Protein AF-A0A162S3U9-F1 (afdb_monomer_lite)

Radius of gyration: 38.19 Å; chains: 1; bounding box: 91×32×125 Å

Secondary structure (DSSP, 8-state):
-PPP----TTTHHHHHHHHHHHHHHHHHHHHHHHHHHHHH-TTS-SSTTEEEEETTSEEETTEEEEEE-TTS-EEEE-SS-EEEPPTT--EEEETTEEEEEEEE-SSEEEEEEHHHHHHHHHHHHHHHHHHHHHHHHHHHHHHHHHHHHHTTSS---------------------

Foldseek 3Di:
DDDDDPPDDPVVVVVVVVVVVVVVVVVVVVVVVVLVVLVPDPVRPSPVQKDKDWAPDDDDDQKGWHFADPVRWTWIDRPPDIDTDDPPDQKDDDPNFIWGWDDDDRTMTIIGGPVVVVVVVVVVVVVVVVVVVCVVVVVVVVVVVVVVVPVVPVPDDDDDDPDDDDDDDDDDDDD

Sequence (175 aa):
MKRANQFGNKREHRLAFSMISLFAVIALVIFLIANTIFALNPFQTGNPLNSEVTVGERVIGDWQYNGENQQGQLVFYNGYQTVTMPGNSKTFAADGEYVNIVSHTHDTLTYETALNSELISFKSIAAIIILLALLITLPFMINRFNNRSGQRQGGIKRKKSSTSHFHAVRHKRSR

Organism: NCBI:txid1765683

Structure (mmCIF, N/CA/C/O backbone):
data_AF-A0A162S3U9-F1
#
_entry.id   AF-A0A162S3U9-F1
#
loop_
_atom_site.group_PDB
_atom_site.id
_atom_site.type_symbol
_atom_site.label_atom_id
_atom_site.label_alt_id
_atom_site.label_comp_id
_atom_site.label_asym_id
_atom_site.label_entity_id
_atom_site.label_seq_id
_atom_site.pdbx_PDB_ins_code
_atom_site.Cartn_x
_atom_site.Cartn_y
_atom_site.Cartn_z
_atom_site.occupancy
_atom_site.B_iso_or_equiv
_atom_site.auth_seq_id
_atom_site.auth_comp_id
_atom_site.auth_asym_id
_atom_site.auth_atom_id
_atom_site.pdbx_PDB_model_num
ATOM 1 N N . MET A 1 1 ? 18.624 -0.210 -74.466 1.00 42.78 1 MET A N 1
ATOM 2 C CA . MET A 1 1 ? 19.680 -0.381 -73.440 1.00 42.78 1 MET A CA 1
ATOM 3 C C . MET A 1 1 ? 19.469 0.688 -72.358 1.00 42.78 1 MET A C 1
ATOM 5 O O . MET A 1 1 ? 19.794 1.841 -72.595 1.00 42.78 1 MET A O 1
ATOM 9 N N . LYS A 1 2 ? 18.805 0.367 -71.234 1.00 45.47 2 LYS A N 1
ATOM 10 C CA . LYS A 1 2 ? 18.473 1.328 -70.156 1.00 45.47 2 LYS A CA 1
ATOM 11 C C . LYS A 1 2 ? 19.424 1.113 -68.971 1.00 45.47 2 LYS A C 1
ATOM 13 O O . LYS A 1 2 ? 19.435 0.027 -68.401 1.00 45.47 2 LYS A O 1
ATOM 18 N N . ARG A 1 3 ? 20.226 2.123 -68.615 1.00 50.31 3 ARG A N 1
ATOM 19 C CA . ARG A 1 3 ? 21.034 2.139 -67.381 1.00 50.31 3 ARG A CA 1
ATOM 20 C C . ARG A 1 3 ? 20.156 2.665 -66.245 1.00 50.31 3 ARG A C 1
ATOM 22 O O . ARG A 1 3 ? 19.695 3.799 -66.311 1.00 50.31 3 ARG A O 1
ATOM 29 N N . ALA A 1 4 ? 19.895 1.830 -65.244 1.00 49.22 4 ALA A N 1
ATOM 30 C CA . ALA A 1 4 ? 19.163 2.222 -64.045 1.00 49.22 4 ALA A CA 1
ATOM 31 C C . ALA A 1 4 ? 20.103 2.965 -63.080 1.00 49.22 4 ALA A C 1
ATOM 33 O O . ALA A 1 4 ? 21.157 2.450 -62.707 1.00 49.22 4 ALA A O 1
ATOM 34 N N . ASN A 1 5 ? 19.720 4.183 -62.696 1.00 50.28 5 ASN A N 1
ATOM 35 C CA . ASN A 1 5 ? 20.444 5.024 -61.747 1.00 50.28 5 ASN A CA 1
ATOM 36 C C . ASN A 1 5 ? 20.333 4.448 -60.324 1.00 50.28 5 ASN A C 1
ATOM 38 O O . ASN A 1 5 ? 19.285 4.543 -59.695 1.00 50.28 5 ASN A O 1
ATOM 42 N N . GLN A 1 6 ? 21.425 3.888 -59.793 1.00 56.69 6 GLN A N 1
ATOM 43 C CA . GLN A 1 6 ? 21.547 3.455 -58.391 1.00 56.69 6 GLN A CA 1
ATOM 44 C C . GLN A 1 6 ? 22.048 4.592 -57.479 1.00 56.69 6 GLN A C 1
ATOM 46 O O . GLN A 1 6 ? 23.065 4.471 -56.799 1.00 56.69 6 GLN A O 1
ATOM 51 N N . PHE A 1 7 ? 21.333 5.714 -57.445 1.00 53.09 7 PHE A N 1
ATOM 52 C CA . PHE A 1 7 ? 21.594 6.807 -56.501 1.00 53.09 7 PHE A CA 1
ATOM 53 C C . PHE A 1 7 ? 20.375 6.988 -55.590 1.00 53.09 7 PHE A C 1
ATOM 55 O O . PHE A 1 7 ? 19.575 7.886 -55.811 1.00 53.09 7 PHE A O 1
ATOM 62 N N . GLY A 1 8 ? 20.203 6.110 -54.592 1.00 52.44 8 GLY A N 1
ATOM 63 C CA . GLY A 1 8 ? 19.014 6.146 -53.721 1.00 52.44 8 GLY A CA 1
ATOM 64 C C . GLY A 1 8 ? 19.243 5.907 -52.226 1.00 52.44 8 GLY A C 1
ATOM 65 O O . GLY A 1 8 ? 18.737 6.668 -51.417 1.00 52.44 8 GLY A O 1
ATOM 66 N N . ASN A 1 9 ? 20.047 4.922 -51.811 1.00 57.50 9 ASN A N 1
ATOM 67 C CA . ASN A 1 9 ? 19.891 4.386 -50.440 1.00 57.50 9 ASN A CA 1
ATOM 68 C C . ASN A 1 9 ? 20.760 4.992 -49.325 1.00 57.50 9 ASN A C 1
ATOM 70 O O . ASN A 1 9 ? 20.596 4.633 -48.163 1.00 57.50 9 ASN A O 1
ATOM 74 N N . LYS A 1 10 ? 21.696 5.909 -49.602 1.00 55.19 10 LYS A N 1
ATOM 75 C CA . LYS A 1 10 ? 22.601 6.407 -48.538 1.00 55.19 10 LYS A CA 1
ATOM 76 C C . LYS A 1 10 ? 21.961 7.427 -47.583 1.00 55.19 10 LYS A C 1
ATOM 78 O O . LYS A 1 10 ? 22.518 7.667 -46.514 1.00 55.19 10 LYS A O 1
ATOM 83 N N . ARG A 1 11 ? 20.830 8.043 -47.947 1.00 54.62 11 ARG A N 1
ATOM 84 C CA . ARG A 1 11 ? 20.182 9.083 -47.122 1.00 54.62 11 ARG A CA 1
ATOM 85 C C . ARG A 1 11 ? 19.206 8.518 -46.088 1.00 54.62 11 ARG A C 1
ATOM 87 O O . ARG A 1 11 ? 19.058 9.119 -45.030 1.00 54.62 11 ARG A O 1
ATOM 94 N N . GLU A 1 12 ? 18.622 7.351 -46.338 1.00 55.16 12 GLU A N 1
ATOM 95 C CA . GLU A 1 12 ? 17.598 6.771 -45.457 1.00 55.16 12 GLU A CA 1
ATOM 96 C C . GLU A 1 12 ? 18.160 6.336 -44.102 1.00 55.16 12 GLU A C 1
ATOM 98 O O . GLU A 1 12 ? 17.541 6.564 -43.066 1.00 55.16 12 GLU A O 1
ATOM 103 N N . HIS A 1 13 ? 19.391 5.818 -44.076 1.00 57.75 13 HIS A N 1
ATOM 104 C CA . HIS A 1 13 ? 20.026 5.419 -42.820 1.00 57.75 13 HIS A CA 1
ATOM 105 C C . HIS A 1 13 ? 20.230 6.600 -41.864 1.00 57.75 13 HIS A C 1
ATOM 107 O O . HIS A 1 13 ? 20.066 6.442 -40.659 1.00 57.75 13 HIS A O 1
ATOM 113 N N . ARG A 1 14 ? 20.527 7.801 -42.380 1.00 59.59 14 ARG A N 1
ATOM 114 C CA . ARG A 1 14 ? 20.680 9.000 -41.539 1.00 59.59 14 ARG A CA 1
ATOM 115 C C . ARG A 1 14 ? 19.357 9.428 -40.906 1.00 59.59 14 ARG A C 1
ATOM 117 O O . ARG A 1 14 ? 19.348 9.829 -39.747 1.00 59.59 14 ARG A O 1
ATOM 124 N N . LEU A 1 15 ? 18.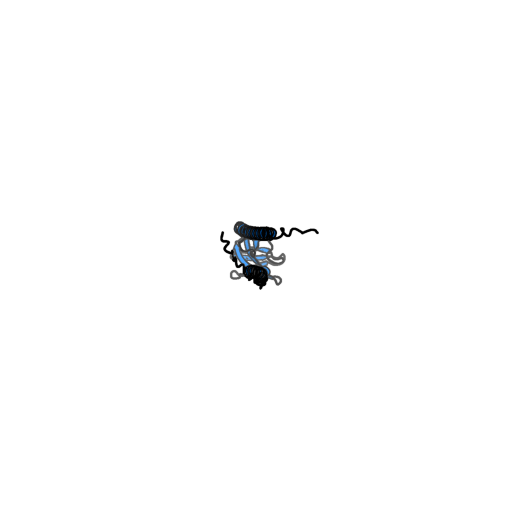256 9.297 -41.644 1.00 62.84 15 LEU A N 1
ATOM 125 C CA . LEU A 1 15 ? 16.919 9.600 -41.135 1.00 62.84 15 LEU A CA 1
ATOM 126 C C . LEU A 1 15 ? 16.495 8.583 -40.070 1.00 62.84 15 LEU A C 1
ATOM 128 O O . LEU A 1 15 ? 16.029 8.983 -39.008 1.00 62.84 15 LEU A O 1
ATOM 132 N N . ALA A 1 16 ? 16.762 7.292 -40.286 1.00 67.19 16 ALA A N 1
ATOM 133 C CA . ALA A 1 16 ? 16.463 6.249 -39.305 1.00 67.19 16 ALA A CA 1
ATOM 134 C C . ALA A 1 16 ? 17.216 6.451 -37.974 1.00 67.19 16 ALA A C 1
ATOM 136 O O . ALA A 1 16 ? 16.609 6.366 -36.908 1.00 67.19 16 ALA A O 1
ATOM 137 N N . PHE A 1 17 ? 18.511 6.796 -38.017 1.00 66.19 17 PHE A N 1
ATOM 138 C CA . PHE A 1 17 ? 19.283 7.124 -36.809 1.00 66.19 17 PHE A CA 1
ATOM 139 C C . PHE A 1 17 ? 18.727 8.350 -36.073 1.00 66.19 17 PHE A C 1
ATOM 141 O O . PHE A 1 17 ? 18.636 8.340 -34.845 1.00 66.19 17 PHE A O 1
ATOM 148 N N . SER A 1 18 ? 18.315 9.380 -36.817 1.00 72.25 18 SER A N 1
ATOM 149 C CA . SER A 1 18 ? 17.701 10.578 -36.238 1.00 72.25 18 SER A CA 1
ATOM 150 C C . SER A 1 18 ? 16.379 10.263 -35.536 1.00 72.25 18 SER A C 1
ATOM 152 O O . SER A 1 18 ? 16.119 10.807 -34.466 1.00 72.25 18 SER A O 1
ATOM 154 N N . MET A 1 19 ? 15.549 9.381 -36.102 1.00 75.06 19 MET A N 1
ATOM 155 C CA . MET A 1 19 ? 14.266 9.026 -35.490 1.00 75.06 19 MET A CA 1
ATOM 156 C C . MET A 1 19 ? 14.447 8.189 -34.221 1.00 75.06 19 MET A C 1
ATOM 158 O O . MET A 1 19 ? 13.785 8.453 -33.224 1.00 75.06 19 MET A O 1
ATOM 162 N N . ILE A 1 20 ? 15.379 7.231 -34.213 1.00 78.94 20 ILE A N 1
ATOM 163 C CA . ILE A 1 20 ? 15.657 6.406 -33.023 1.00 78.94 20 ILE A CA 1
ATOM 164 C C . ILE A 1 20 ? 16.176 7.270 -31.864 1.00 78.94 20 ILE A C 1
ATOM 166 O O . ILE A 1 20 ? 15.731 7.113 -30.729 1.00 78.94 20 ILE A O 1
ATOM 170 N N . SER A 1 21 ? 17.076 8.215 -32.152 1.00 77.25 21 SER A N 1
ATOM 171 C CA . SER A 1 21 ? 17.561 9.187 -31.165 1.00 77.25 21 SER A CA 1
ATOM 172 C C . SER A 1 21 ? 16.423 10.029 -30.585 1.00 77.25 21 SER A C 1
ATOM 174 O O . SER A 1 21 ? 16.367 10.211 -29.370 1.00 77.25 21 SER A O 1
ATOM 176 N N . LEU A 1 22 ? 15.499 10.497 -31.429 1.00 80.38 22 LEU A N 1
ATOM 177 C CA . LEU A 1 22 ? 14.339 11.269 -30.992 1.00 80.38 22 LEU A CA 1
ATOM 178 C C . LEU A 1 22 ? 13.447 10.453 -30.044 1.00 80.38 22 LEU A C 1
ATOM 180 O O . LEU A 1 22 ? 13.088 10.943 -28.976 1.00 80.38 22 LEU A O 1
ATOM 184 N N . PHE A 1 23 ? 13.142 9.197 -30.385 1.00 80.75 23 PHE A N 1
ATOM 185 C CA . PHE A 1 23 ? 12.340 8.322 -29.523 1.00 80.75 23 PHE A CA 1
ATOM 186 C C . PHE A 1 23 ? 13.016 8.036 -28.180 1.00 80.75 23 PHE A C 1
ATOM 188 O O . PHE A 1 23 ? 12.340 8.036 -27.154 1.00 80.75 23 PHE A O 1
ATOM 195 N N . ALA A 1 24 ? 14.338 7.846 -28.162 1.00 82.31 24 ALA A N 1
ATOM 196 C CA . ALA A 1 24 ? 15.083 7.642 -26.922 1.00 82.31 24 ALA A CA 1
ATOM 197 C C . ALA A 1 24 ? 15.022 8.875 -26.003 1.00 82.31 24 ALA A C 1
ATOM 199 O O . ALA A 1 24 ? 14.807 8.736 -24.800 1.00 82.31 24 ALA A O 1
ATOM 200 N N . VAL A 1 25 ? 15.149 10.080 -26.569 1.00 82.50 25 VAL A N 1
ATOM 201 C CA . VAL A 1 25 ? 15.019 11.335 -25.811 1.00 82.50 25 VAL A CA 1
ATOM 202 C C . VAL A 1 25 ? 13.595 11.507 -25.284 1.00 82.50 25 VAL A C 1
ATOM 204 O O . VAL A 1 25 ? 13.422 11.832 -24.114 1.00 82.50 25 VAL A O 1
ATOM 207 N N . ILE A 1 26 ? 12.574 11.233 -26.101 1.00 86.31 26 ILE A N 1
ATOM 208 C CA . ILE A 1 26 ? 11.168 11.307 -25.673 1.00 86.31 26 ILE A CA 1
ATOM 209 C C . ILE A 1 26 ? 10.896 10.326 -24.525 1.00 86.31 26 ILE A C 1
ATOM 211 O O . ILE A 1 26 ? 10.301 10.715 -23.525 1.00 86.31 26 ILE A O 1
ATOM 215 N N . ALA A 1 27 ? 11.368 9.081 -24.626 1.00 80.75 27 ALA A N 1
ATOM 216 C CA . ALA A 1 27 ? 11.207 8.087 -23.567 1.00 80.75 27 ALA A CA 1
ATOM 217 C C . ALA A 1 27 ? 11.896 8.515 -22.259 1.00 80.75 27 ALA A C 1
ATOM 219 O O . ALA A 1 27 ? 11.316 8.366 -21.185 1.00 80.75 27 ALA A O 1
ATOM 220 N N . LEU A 1 28 ? 13.096 9.101 -22.346 1.00 83.75 28 LEU A N 1
ATOM 221 C CA . LEU A 1 28 ? 13.813 9.641 -21.189 1.00 83.75 28 LEU A CA 1
ATOM 222 C C . LEU A 1 28 ? 13.046 10.800 -20.535 1.00 83.75 28 LEU A C 1
ATOM 224 O O . LEU A 1 28 ? 12.941 10.860 -19.314 1.00 83.75 28 LEU A O 1
ATOM 228 N N . VAL A 1 29 ? 12.484 11.705 -21.338 1.00 82.94 29 VAL A N 1
ATOM 229 C CA . VAL A 1 29 ? 11.680 12.829 -20.839 1.00 82.94 29 VAL A CA 1
ATOM 230 C C . VAL A 1 29 ? 10.400 12.330 -20.171 1.00 82.94 29 VAL A C 1
ATOM 232 O O . VAL A 1 29 ? 10.087 12.782 -19.075 1.00 82.94 29 VAL A O 1
ATOM 235 N N . ILE A 1 30 ? 9.693 11.365 -20.767 1.00 80.69 30 ILE A N 1
ATOM 236 C CA . ILE A 1 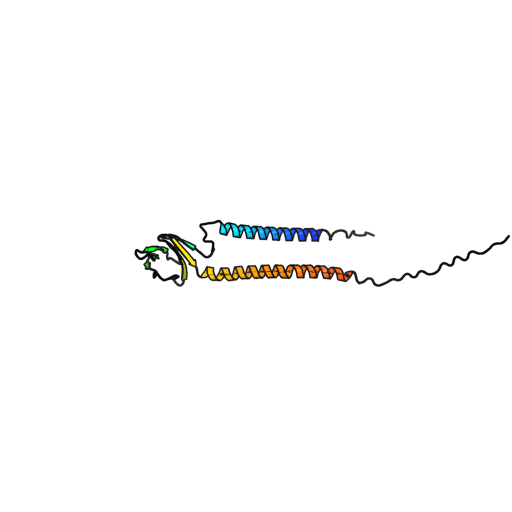30 ? 8.506 10.747 -20.152 1.00 80.69 30 ILE A CA 1
ATOM 237 C C . ILE A 1 30 ? 8.876 10.079 -18.823 1.00 80.69 30 ILE A C 1
ATOM 239 O O . ILE A 1 30 ? 8.165 10.259 -17.839 1.00 80.69 30 ILE A O 1
ATOM 243 N N . PHE A 1 31 ? 9.999 9.358 -18.769 1.00 81.50 31 PHE A N 1
ATOM 244 C CA . PHE A 1 31 ? 10.496 8.742 -17.539 1.00 81.50 31 PHE A CA 1
ATOM 245 C C . PHE A 1 31 ? 10.801 9.784 -16.453 1.00 81.50 31 PHE A C 1
ATOM 247 O O . PHE A 1 31 ? 10.383 9.618 -15.309 1.00 81.50 31 PHE A O 1
ATOM 254 N N . LEU A 1 32 ? 11.473 10.883 -16.812 1.00 76.31 32 LEU A N 1
ATOM 255 C CA . LEU A 1 32 ? 11.766 11.981 -15.890 1.00 76.31 32 LEU A CA 1
ATOM 256 C C . LEU A 1 32 ? 10.488 12.653 -15.380 1.00 76.31 32 LEU A C 1
ATOM 258 O O . LEU A 1 32 ? 10.381 12.879 -14.181 1.00 76.31 32 LEU A O 1
ATOM 262 N N . ILE A 1 33 ? 9.522 12.931 -16.262 1.00 73.31 33 ILE A N 1
ATOM 263 C CA . ILE A 1 33 ? 8.238 13.548 -15.898 1.00 73.31 33 ILE A CA 1
ATOM 264 C C . ILE A 1 33 ? 7.419 12.623 -14.996 1.00 73.31 33 ILE A C 1
ATOM 266 O O . ILE A 1 33 ? 6.880 13.074 -13.992 1.00 73.31 33 ILE A O 1
ATOM 270 N N . ALA A 1 34 ? 7.330 11.332 -15.321 1.00 68.50 34 ALA A N 1
ATOM 271 C CA . ALA A 1 34 ? 6.637 10.371 -14.470 1.00 68.50 34 ALA A CA 1
ATOM 272 C C . ALA A 1 34 ? 7.259 10.364 -13.068 1.00 68.50 34 ALA A C 1
ATOM 274 O O . ALA A 1 34 ? 6.548 10.508 -12.079 1.00 68.50 34 ALA A O 1
ATOM 275 N N . ASN A 1 35 ? 8.590 10.303 -12.989 1.00 67.56 35 ASN A N 1
ATOM 276 C CA . ASN A 1 35 ? 9.307 10.289 -11.719 1.00 67.56 35 ASN A CA 1
ATOM 277 C C . ASN A 1 35 ? 9.141 11.595 -10.916 1.00 67.56 35 ASN A C 1
ATOM 279 O O . ASN A 1 35 ? 9.029 11.555 -9.694 1.00 67.56 35 ASN A O 1
ATOM 283 N N . THR A 1 36 ? 9.090 12.760 -11.572 1.00 63.00 36 THR A N 1
ATOM 284 C CA . THR A 1 36 ? 8.884 14.043 -10.878 1.00 63.00 36 THR A CA 1
ATOM 285 C C . THR A 1 36 ? 7.437 14.270 -10.451 1.00 63.00 36 THR A C 1
ATOM 287 O O . THR A 1 36 ? 7.222 14.828 -9.379 1.00 63.00 36 THR A O 1
ATOM 290 N N . ILE A 1 37 ? 6.443 13.820 -11.223 1.00 58.28 37 ILE A N 1
ATOM 291 C CA . ILE A 1 37 ? 5.027 13.901 -10.824 1.00 58.28 37 ILE A CA 1
ATOM 292 C C . ILE A 1 37 ? 4.768 13.038 -9.581 1.00 58.28 37 ILE A C 1
ATOM 294 O O . ILE A 1 37 ? 4.080 13.496 -8.671 1.00 58.28 37 ILE A O 1
ATOM 298 N N . PHE A 1 38 ? 5.374 11.848 -9.487 1.00 53.69 38 PHE A N 1
ATOM 299 C CA . PHE A 1 38 ? 5.322 11.039 -8.261 1.00 53.69 38 PHE A CA 1
ATOM 300 C C . PHE A 1 38 ? 5.989 11.727 -7.059 1.00 53.69 38 PHE A C 1
ATOM 302 O O . PHE A 1 38 ? 5.543 11.544 -5.934 1.00 53.69 38 PHE A O 1
ATOM 309 N N . ALA A 1 39 ? 7.016 12.552 -7.276 1.00 51.69 39 ALA A N 1
ATOM 310 C CA . ALA A 1 39 ? 7.701 13.268 -6.197 1.00 51.69 39 ALA A CA 1
ATOM 311 C C . ALA A 1 39 ? 6.964 14.532 -5.706 1.00 51.69 39 ALA A C 1
ATOM 313 O O . ALA A 1 39 ? 7.234 15.003 -4.603 1.00 51.69 39 ALA A O 1
ATOM 314 N N . LEU A 1 40 ? 6.068 15.110 -6.515 1.00 47.84 40 LEU A N 1
ATOM 315 C CA . LEU A 1 40 ? 5.403 16.392 -6.232 1.00 47.84 40 LEU A CA 1
ATOM 316 C C . LEU A 1 40 ? 3.971 16.255 -5.703 1.00 47.84 40 LEU A C 1
ATOM 318 O O . LEU A 1 40 ? 3.333 17.274 -5.447 1.00 47.84 40 LEU A O 1
ATOM 322 N N . ASN A 1 41 ? 3.453 15.036 -5.547 1.00 46.44 41 ASN A N 1
ATOM 323 C CA . ASN A 1 41 ? 2.115 14.810 -5.016 1.00 46.44 41 ASN A CA 1
ATOM 324 C C . ASN A 1 41 ? 2.201 14.504 -3.508 1.00 46.44 41 ASN A C 1
ATOM 326 O O . ASN A 1 41 ? 2.498 13.371 -3.142 1.00 46.44 41 ASN A O 1
ATOM 330 N N . PRO A 1 42 ? 1.961 15.477 -2.609 1.00 46.47 42 PRO A N 1
ATOM 331 C CA . PRO A 1 42 ? 2.179 15.305 -1.169 1.00 46.47 42 PRO A CA 1
ATOM 332 C C . PRO A 1 42 ? 1.203 14.320 -0.505 1.00 46.47 42 PRO A C 1
ATOM 334 O O . PRO A 1 42 ? 1.419 13.946 0.641 1.00 46.47 42 PRO A O 1
ATOM 337 N N . PHE A 1 43 ? 0.150 13.900 -1.215 1.00 47.41 43 PHE A N 1
ATOM 338 C CA . PHE A 1 43 ? -0.832 12.904 -0.764 1.00 47.41 43 PHE A CA 1
ATOM 339 C C . PHE A 1 43 ? -0.533 11.486 -1.263 1.00 47.41 43 PHE A C 1
ATOM 341 O O . PHE A 1 43 ? -1.258 10.547 -0.952 1.00 47.41 43 PHE A O 1
ATOM 348 N N . GLN A 1 44 ? 0.519 11.321 -2.063 1.00 46.44 44 GLN A N 1
ATOM 349 C CA . GLN A 1 44 ? 1.091 10.019 -2.358 1.00 46.44 44 GLN A CA 1
ATOM 350 C C . GLN A 1 44 ? 2.413 9.978 -1.613 1.00 46.44 44 GLN A C 1
ATOM 352 O O . GLN A 1 44 ? 3.395 10.601 -2.011 1.00 46.44 44 GLN A O 1
ATOM 357 N N . THR A 1 45 ? 2.422 9.276 -0.483 1.00 49.59 45 THR A N 1
ATOM 358 C CA . THR A 1 45 ? 3.658 8.827 0.152 1.00 49.59 45 THR A CA 1
ATOM 359 C C . THR A 1 45 ? 4.597 8.344 -0.958 1.00 49.59 45 THR A C 1
ATOM 361 O O . THR A 1 45 ? 4.206 7.533 -1.791 1.00 49.59 45 THR A O 1
ATOM 364 N N . GLY A 1 46 ? 5.818 8.892 -1.034 1.00 49.03 46 GLY A N 1
ATOM 365 C CA . GLY A 1 46 ? 6.744 8.683 -2.164 1.00 49.03 46 GLY A CA 1
ATOM 366 C C . GLY A 1 46 ? 7.133 7.219 -2.437 1.00 49.03 46 GLY A C 1
ATOM 367 O O . GLY A 1 46 ? 7.893 6.944 -3.363 1.00 49.03 46 GLY A O 1
ATOM 368 N N . ASN A 1 47 ? 6.607 6.284 -1.642 1.00 57.28 47 ASN A N 1
ATOM 369 C CA . ASN A 1 47 ? 6.576 4.862 -1.907 1.00 57.28 47 ASN A CA 1
ATOM 370 C C . ASN A 1 47 ? 5.187 4.465 -2.460 1.00 57.28 47 ASN A C 1
ATOM 372 O O . ASN A 1 47 ? 4.227 4.441 -1.692 1.00 57.28 47 ASN A O 1
ATOM 376 N N . PRO A 1 48 ? 5.056 4.076 -3.744 1.00 58.50 4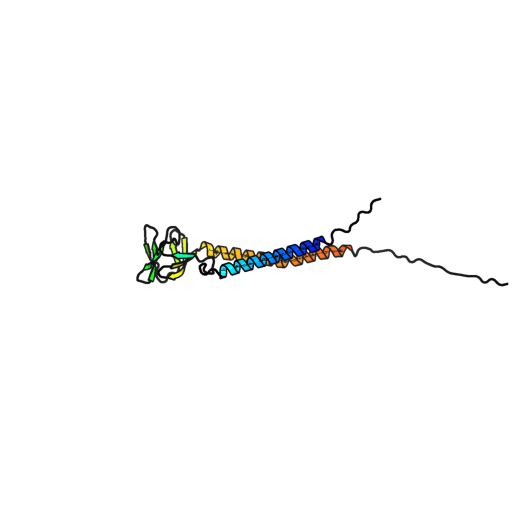8 PRO A N 1
ATOM 377 C CA . PRO A 1 48 ? 3.779 3.650 -4.335 1.00 58.50 48 PRO A CA 1
ATOM 378 C C . PRO A 1 48 ? 3.189 2.370 -3.705 1.00 58.50 48 PRO A C 1
ATOM 380 O O . PRO A 1 48 ? 2.130 1.911 -4.125 1.00 58.50 48 PRO A O 1
ATOM 383 N N . LEU A 1 49 ? 3.888 1.767 -2.737 1.00 66.00 49 LEU A N 1
ATOM 384 C CA . LEU A 1 49 ? 3.439 0.633 -1.926 1.00 66.00 49 LEU A CA 1
ATOM 385 C C . LEU A 1 49 ? 2.596 1.043 -0.718 1.00 66.00 49 LEU A C 1
ATOM 387 O O . LEU A 1 49 ? 1.886 0.205 -0.156 1.00 66.00 49 LEU A O 1
ATOM 391 N N . ASN A 1 50 ? 2.699 2.306 -0.314 1.00 77.12 50 ASN A N 1
ATOM 392 C CA . ASN A 1 50 ? 2.079 2.805 0.895 1.00 77.12 50 ASN A CA 1
ATOM 393 C C . ASN A 1 50 ? 0.652 3.238 0.570 1.00 77.12 50 ASN A C 1
ATOM 395 O O . ASN A 1 50 ? 0.405 4.036 -0.331 1.00 77.12 50 ASN A O 1
ATOM 399 N N . SER A 1 51 ? -0.291 2.689 1.318 1.00 85.31 51 SER A N 1
ATOM 400 C CA . SER A 1 51 ? -1.685 3.105 1.325 1.00 85.31 51 SER A CA 1
ATOM 401 C C . SER A 1 51 ? -1.933 3.901 2.595 1.00 85.31 51 SER A C 1
ATOM 403 O O . SER A 1 51 ? -1.493 3.503 3.674 1.00 85.31 51 SER A O 1
ATOM 405 N N . GLU A 1 52 ? -2.610 5.034 2.462 1.00 89.81 52 GLU A N 1
ATOM 406 C CA . GLU A 1 52 ? -3.067 5.832 3.592 1.00 89.81 52 GLU A CA 1
ATOM 407 C C . GLU A 1 52 ? -4.585 5.757 3.664 1.00 89.81 52 GLU A C 1
ATOM 409 O O . GLU A 1 52 ? -5.261 5.850 2.639 1.00 89.81 52 GLU A O 1
ATOM 414 N N . VAL A 1 53 ? -5.100 5.544 4.869 1.00 91.56 53 VAL A N 1
ATOM 415 C CA . VAL A 1 53 ? -6.531 5.453 5.147 1.00 91.56 53 VAL A CA 1
ATOM 416 C C . VAL A 1 53 ? -6.876 6.218 6.414 1.00 91.56 53 VAL A C 1
ATOM 418 O O . VAL A 1 53 ? -6.036 6.419 7.292 1.00 91.56 53 VAL A O 1
ATOM 421 N N . THR A 1 54 ? -8.131 6.622 6.509 1.00 94.19 54 THR A N 1
ATOM 422 C CA . THR A 1 54 ? -8.720 7.334 7.641 1.00 94.19 54 THR A CA 1
ATOM 423 C C . THR A 1 54 ? -9.657 6.433 8.448 1.00 94.19 54 THR A C 1
ATOM 425 O O . THR A 1 54 ? -9.905 5.276 8.095 1.00 94.19 54 THR A O 1
ATOM 428 N N . VAL A 1 55 ? -10.163 6.930 9.577 1.00 95.00 55 VAL A N 1
ATOM 429 C CA . VAL A 1 55 ? -11.129 6.192 10.407 1.00 95.00 55 VAL A CA 1
ATOM 430 C C . VAL A 1 55 ? -12.391 5.849 9.605 1.00 95.00 55 VAL A C 1
ATOM 432 O O . VAL A 1 55 ? -13.012 6.708 8.984 1.00 95.00 55 VAL A O 1
ATOM 435 N N . GLY A 1 56 ? -12.790 4.580 9.652 1.00 92.44 56 GLY A N 1
ATOM 436 C CA . GLY A 1 56 ? -13.917 4.008 8.915 1.00 92.44 56 GLY A CA 1
ATOM 437 C C . GLY A 1 56 ? -13.547 3.481 7.528 1.00 92.44 56 GLY A C 1
ATOM 438 O O . GLY A 1 56 ? -14.359 2.808 6.891 1.00 92.44 56 GLY A O 1
ATOM 439 N N . GLU A 1 57 ? -12.329 3.733 7.050 1.00 93.31 57 GLU A N 1
ATOM 440 C CA . GLU A 1 57 ? -11.880 3.227 5.759 1.00 93.31 57 GLU A CA 1
ATOM 441 C C . GLU A 1 57 ? -11.270 1.831 5.864 1.00 93.31 57 GLU A C 1
ATOM 443 O O . GLU A 1 57 ? -10.699 1.420 6.878 1.00 93.31 57 GLU A O 1
ATOM 448 N N . ARG A 1 58 ? -11.414 1.081 4.772 1.00 93.31 58 ARG A N 1
ATOM 449 C CA . ARG A 1 58 ? -10.967 -0.304 4.652 1.00 93.31 58 ARG A CA 1
ATOM 450 C C . ARG A 1 58 ? -9.441 -0.392 4.588 1.00 93.31 58 ARG A C 1
ATOM 452 O O . ARG A 1 58 ? -8.806 0.288 3.789 1.00 93.31 58 ARG A O 1
ATOM 459 N N . VAL A 1 59 ? -8.883 -1.306 5.375 1.00 91.62 59 VAL A N 1
ATOM 460 C CA . VAL A 1 59 ? -7.448 -1.612 5.447 1.00 91.62 59 VAL A CA 1
ATOM 461 C C . VAL A 1 59 ? -7.142 -2.921 4.722 1.00 91.62 59 VAL A C 1
ATOM 463 O O . VAL A 1 59 ? -6.279 -2.969 3.853 1.00 91.62 59 VAL A O 1
ATOM 466 N N . ILE A 1 60 ? -7.849 -3.995 5.079 1.00 90.81 60 ILE A N 1
ATOM 467 C CA . ILE A 1 60 ? -7.587 -5.347 4.575 1.00 90.81 60 ILE A CA 1
ATOM 468 C C . ILE A 1 60 ? -8.868 -6.178 4.621 1.00 90.81 60 ILE A C 1
ATOM 470 O O . ILE A 1 60 ? -9.575 -6.147 5.625 1.00 90.81 60 ILE A O 1
ATOM 474 N N . GLY A 1 61 ? -9.206 -6.891 3.544 1.00 89.25 61 GLY A N 1
ATOM 475 C CA . GLY A 1 61 ? -10.491 -7.594 3.449 1.00 89.25 61 GLY A CA 1
ATOM 476 C C . GLY A 1 61 ? -11.681 -6.688 3.807 1.00 89.25 61 GLY A C 1
ATOM 477 O O . GLY A 1 61 ? -11.871 -5.634 3.201 1.00 89.25 61 GLY A O 1
ATOM 478 N N . ASP A 1 62 ? -12.457 -7.078 4.821 1.00 92.94 62 ASP A N 1
ATOM 479 C CA . ASP A 1 62 ? -13.571 -6.285 5.366 1.00 92.94 62 ASP A CA 1
ATOM 480 C C . ASP A 1 62 ? -13.206 -5.466 6.617 1.00 92.94 62 ASP A C 1
ATOM 482 O O . ASP A 1 62 ? -14.057 -4.775 7.181 1.00 92.94 62 ASP A O 1
ATOM 486 N N . TRP A 1 63 ? -11.944 -5.499 7.044 1.00 95.94 63 TRP A N 1
ATOM 487 C CA . TRP A 1 63 ? -11.461 -4.749 8.198 1.00 95.94 63 TRP A CA 1
ATOM 488 C C . TRP A 1 63 ? -11.234 -3.285 7.861 1.00 95.94 63 TRP A C 1
ATOM 490 O O . TRP A 1 63 ? -10.604 -2.938 6.861 1.00 95.94 63 TRP A O 1
ATOM 500 N N . GLN A 1 64 ? -11.711 -2.431 8.752 1.00 96.06 64 GLN A N 1
ATOM 501 C CA . GLN A 1 64 ? -11.623 -0.985 8.695 1.00 96.06 64 GLN A CA 1
ATOM 502 C C . GLN A 1 64 ? -10.771 -0.465 9.844 1.00 96.06 64 GLN A C 1
ATOM 504 O O . GLN A 1 64 ? -10.741 -1.057 10.929 1.00 96.06 64 GLN A O 1
ATOM 509 N N . TYR A 1 65 ? -10.095 0.654 9.610 1.00 96.19 65 TYR A N 1
ATOM 510 C CA . TYR A 1 65 ? -9.380 1.364 10.657 1.00 96.19 65 TYR A CA 1
ATOM 511 C C . TYR A 1 65 ? -10.376 2.089 11.566 1.00 96.19 65 TYR A C 1
ATOM 513 O O . TYR A 1 65 ? -11.252 2.793 11.082 1.00 96.19 65 TYR A O 1
ATOM 521 N N . ASN A 1 66 ? -10.260 1.924 12.882 1.00 95.62 66 ASN A N 1
ATOM 522 C CA . ASN A 1 66 ? -11.174 2.508 13.866 1.00 95.62 66 ASN A CA 1
ATOM 523 C C . ASN A 1 66 ? -10.471 3.496 14.819 1.00 95.62 66 ASN A C 1
ATOM 525 O O . ASN A 1 66 ? -10.969 3.760 15.912 1.00 95.62 66 ASN A O 1
ATOM 529 N N . GLY A 1 67 ? -9.310 4.019 14.417 1.00 94.75 67 GLY A N 1
ATOM 530 C CA . GLY A 1 67 ? -8.535 4.979 15.201 1.00 94.75 67 GLY A CA 1
ATOM 531 C C . GLY A 1 67 ? -7.657 4.341 16.279 1.00 94.75 67 GLY A C 1
ATOM 532 O O . GLY A 1 67 ? -7.421 3.128 16.307 1.00 94.75 67 GLY A O 1
ATOM 533 N N . GLU A 1 68 ? -7.187 5.186 17.192 1.00 94.38 68 GLU A N 1
ATOM 534 C CA . GLU A 1 68 ? -6.440 4.781 18.383 1.00 94.38 68 GLU A CA 1
ATOM 535 C C . GLU A 1 68 ? -7.339 4.754 19.627 1.00 94.38 68 GLU A C 1
ATOM 537 O O . GLU A 1 68 ? -8.175 5.634 19.843 1.00 94.38 68 GLU A O 1
ATOM 542 N N . ASN A 1 69 ? -7.146 3.756 20.493 1.00 93.19 69 ASN A N 1
ATOM 543 C CA . ASN A 1 69 ? -7.787 3.739 21.806 1.00 93.19 69 ASN A CA 1
ATOM 544 C C . ASN A 1 69 ? -7.116 4.724 22.787 1.00 93.19 69 ASN A C 1
ATOM 546 O O . ASN A 1 69 ? -6.113 5.366 22.486 1.00 93.19 69 ASN A O 1
ATOM 550 N N . GLN A 1 70 ? -7.640 4.810 24.014 1.00 90.88 70 GLN A N 1
ATOM 551 C CA . GLN A 1 70 ? -7.099 5.687 25.066 1.00 90.88 70 GLN A CA 1
ATOM 552 C C . GLN A 1 70 ? -5.637 5.383 25.441 1.00 90.88 70 GLN A C 1
ATOM 554 O O . GLN A 1 70 ? -4.971 6.211 26.056 1.00 90.88 70 GLN A O 1
ATOM 559 N N . GLN A 1 71 ? -5.147 4.191 25.103 1.00 91.75 71 GLN A N 1
ATOM 560 C CA . GLN A 1 71 ? -3.782 3.736 25.336 1.00 91.75 71 GLN A CA 1
ATOM 561 C C . GLN A 1 71 ? -2.866 3.970 24.120 1.00 91.75 71 GLN A C 1
ATOM 563 O O . GLN A 1 71 ? -1.719 3.527 24.150 1.00 91.75 71 GLN A O 1
ATOM 568 N N . GLY A 1 72 ? -3.348 4.637 23.063 1.00 90.31 72 GLY A N 1
ATOM 569 C CA . GLY A 1 72 ? -2.595 4.878 21.826 1.00 90.31 72 GLY A CA 1
ATOM 570 C C . GLY A 1 72 ? -2.395 3.619 20.981 1.00 90.31 72 GLY A C 1
ATOM 571 O O . GLY A 1 72 ? -1.424 3.510 20.241 1.00 90.31 72 GLY A O 1
ATOM 572 N N . GLN A 1 73 ? -3.253 2.611 21.144 1.00 94.38 73 GLN A N 1
ATOM 573 C CA . GLN A 1 73 ? -3.182 1.369 20.380 1.00 94.38 73 GLN A CA 1
ATOM 574 C C . GLN A 1 73 ? -4.159 1.416 19.214 1.00 94.38 73 GLN A C 1
ATOM 576 O O . GLN A 1 73 ? -5.319 1.790 19.387 1.00 94.38 73 GLN A O 1
ATOM 581 N N . LEU A 1 74 ? -3.697 0.967 18.051 1.00 95.25 74 LEU A N 1
ATOM 582 C CA . LEU A 1 74 ? -4.498 0.872 16.836 1.00 95.25 74 LEU A CA 1
ATOM 583 C C . LEU A 1 74 ? -5.672 -0.089 17.012 1.00 95.25 74 LEU A C 1
ATOM 585 O O . LEU A 1 74 ? -5.506 -1.204 17.512 1.00 95.25 74 LEU A O 1
ATOM 589 N N . VAL A 1 75 ? -6.848 0.327 16.556 1.00 96.19 75 VAL A N 1
ATOM 590 C CA . VAL A 1 75 ? -8.077 -0.460 16.621 1.00 96.19 75 VAL A CA 1
ATOM 591 C C . VAL A 1 75 ? -8.602 -0.715 15.214 1.00 96.19 75 VAL A C 1
ATOM 593 O O . VAL A 1 75 ? -8.646 0.186 14.380 1.00 96.19 75 VAL A O 1
ATOM 596 N N . PHE A 1 76 ? -9.039 -1.946 14.963 1.00 96.81 76 PHE A N 1
ATOM 597 C CA . PHE A 1 76 ? -9.627 -2.377 13.698 1.00 96.81 76 PHE A CA 1
ATOM 598 C C . PHE A 1 76 ? -11.006 -2.988 13.927 1.00 96.81 76 PHE A C 1
ATOM 600 O O . PHE A 1 76 ? -11.238 -3.640 14.946 1.00 96.81 76 PHE A O 1
ATOM 607 N N . TYR A 1 77 ? -11.916 -2.800 12.976 1.00 96.62 77 TYR A N 1
ATOM 608 C CA . TYR A 1 77 ? -13.300 -3.268 13.061 1.00 96.62 77 TYR A CA 1
ATOM 609 C C . TYR A 1 77 ? -13.784 -3.819 11.720 1.00 96.62 77 TYR A C 1
ATOM 611 O O . TYR A 1 77 ? -13.494 -3.234 10.686 1.00 96.62 77 TYR A O 1
ATOM 619 N N . ASN A 1 78 ? -14.535 -4.922 11.715 1.00 95.56 78 ASN A N 1
ATOM 620 C CA . ASN A 1 78 ? -15.033 -5.550 10.479 1.00 95.56 78 ASN A CA 1
ATOM 621 C C . ASN A 1 78 ? -16.566 -5.681 10.405 1.00 95.56 78 ASN A C 1
ATOM 623 O O . ASN A 1 78 ? -17.082 -6.512 9.662 1.00 95.56 78 ASN A O 1
ATOM 627 N N . GLY A 1 79 ? -17.312 -4.934 11.222 1.00 93.00 79 GLY A N 1
ATOM 628 C CA . GLY A 1 79 ? -18.769 -5.091 11.338 1.00 93.00 79 GLY A CA 1
ATOM 629 C C . GLY A 1 79 ? -19.202 -6.020 12.478 1.00 93.00 79 GLY A C 1
ATOM 630 O O . GLY A 1 79 ? -20.219 -5.773 13.127 1.00 93.00 79 GLY A O 1
ATOM 631 N N . TYR A 1 80 ? -18.413 -7.052 12.779 1.00 94.38 80 TYR A N 1
ATOM 632 C CA . TYR A 1 80 ? -18.787 -8.105 13.733 1.00 94.38 80 TYR A CA 1
ATOM 633 C C . TYR A 1 80 ? -17.909 -8.130 14.981 1.00 94.38 80 TYR A C 1
ATOM 635 O O . TYR A 1 80 ? -18.371 -8.500 16.059 1.00 94.38 80 TYR A O 1
ATOM 643 N N . GLN A 1 81 ? -16.645 -7.741 14.842 1.00 95.12 81 GLN A N 1
ATOM 644 C CA . GLN A 1 81 ? -15.658 -7.777 15.910 1.00 95.12 81 GLN A CA 1
ATOM 645 C C . GLN A 1 81 ? -14.706 -6.591 15.819 1.00 95.12 81 GLN A C 1
ATOM 647 O O . GLN A 1 81 ? -14.446 -6.053 14.740 1.00 95.12 81 GLN A O 1
ATOM 652 N N . THR A 1 82 ? -14.170 -6.229 16.979 1.00 95.50 82 THR A N 1
ATOM 653 C CA . THR A 1 82 ? -13.164 -5.184 17.138 1.00 95.50 82 THR A CA 1
ATOM 654 C C . THR A 1 82 ? -11.887 -5.814 17.668 1.00 95.50 82 THR A C 1
ATOM 656 O O . THR A 1 82 ? -11.920 -6.543 18.660 1.00 95.50 82 THR A O 1
ATOM 659 N N . VAL A 1 83 ? -10.763 -5.530 17.018 1.00 95.62 83 VAL A N 1
ATOM 660 C CA . VAL A 1 83 ? -9.443 -6.030 17.406 1.00 95.62 83 VAL A CA 1
ATOM 661 C C . VAL A 1 83 ? -8.527 -4.854 17.682 1.00 95.62 83 VAL A C 1
ATOM 663 O O . VAL A 1 83 ? -8.365 -3.966 16.848 1.00 95.62 83 VAL A O 1
ATOM 666 N N . THR A 1 84 ? -7.902 -4.879 18.853 1.00 95.94 84 THR A N 1
ATOM 667 C CA . THR A 1 84 ? -6.884 -3.905 19.239 1.00 95.94 84 THR A CA 1
ATOM 668 C C .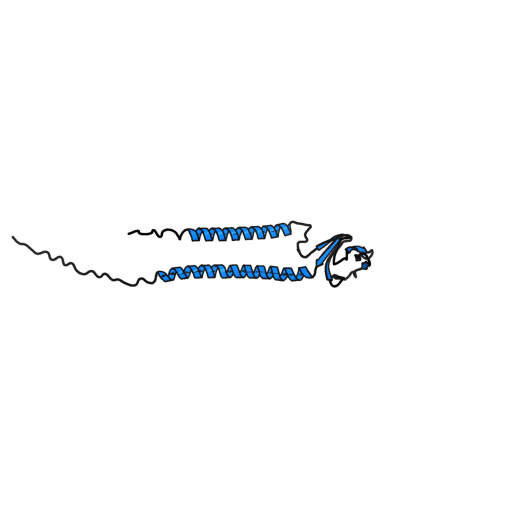 THR A 1 84 ? -5.509 -4.496 18.985 1.00 95.94 84 THR A C 1
ATOM 670 O O . THR A 1 84 ? -5.181 -5.581 19.473 1.00 95.94 84 THR A O 1
ATOM 673 N N . MET A 1 85 ? -4.692 -3.776 18.229 1.00 93.81 85 MET A N 1
ATOM 674 C CA . MET A 1 85 ? -3.323 -4.164 17.951 1.00 93.81 85 MET A CA 1
ATOM 675 C C . MET A 1 85 ? -2.458 -3.945 19.198 1.00 93.81 85 MET A C 1
ATOM 677 O O . MET A 1 85 ? -2.548 -2.892 19.833 1.00 93.81 85 MET A O 1
ATOM 681 N N . PRO A 1 86 ? -1.576 -4.889 19.563 1.00 90.44 86 PRO A N 1
ATOM 682 C CA . PRO A 1 86 ? -0.598 -4.641 20.613 1.00 90.44 86 PRO A CA 1
ATOM 683 C C . PRO A 1 86 ? 0.267 -3.430 20.244 1.00 90.44 86 PRO A C 1
ATOM 685 O O . PRO A 1 86 ? 0.741 -3.352 19.113 1.00 90.44 86 PRO A O 1
ATOM 688 N N . GLY A 1 87 ? 0.531 -2.525 21.193 1.00 84.00 87 GLY A N 1
ATOM 689 C CA . GLY A 1 87 ? 1.247 -1.262 20.926 1.00 84.00 87 GLY A CA 1
ATOM 690 C C . GLY A 1 87 ? 2.664 -1.414 20.349 1.00 84.00 87 GLY A C 1
ATOM 691 O O . GLY A 1 87 ? 3.210 -0.474 19.786 1.00 84.00 87 GLY A O 1
ATOM 692 N N . ASN A 1 88 ? 3.253 -2.608 20.442 1.00 84.81 88 ASN A N 1
ATOM 693 C CA . ASN A 1 88 ? 4.588 -2.907 19.916 1.00 84.81 88 ASN A CA 1
ATOM 694 C C . ASN A 1 88 ? 4.534 -3.588 18.537 1.00 84.81 88 ASN A C 1
ATOM 696 O O . ASN A 1 88 ? 5.578 -3.861 17.942 1.00 84.81 88 ASN A O 1
ATOM 700 N N . SER A 1 89 ? 3.338 -3.952 18.069 1.00 89.69 89 SER A N 1
ATOM 701 C CA . SER A 1 89 ? 3.168 -4.638 16.795 1.00 89.69 89 SER A CA 1
ATOM 702 C C . SER A 1 89 ? 3.353 -3.652 15.645 1.00 89.69 89 SER A C 1
ATOM 704 O O . SER A 1 89 ? 2.979 -2.486 15.736 1.00 89.69 89 SER A O 1
ATOM 706 N N . LYS A 1 90 ? 3.903 -4.141 14.536 1.00 90.44 90 LYS A N 1
ATOM 707 C CA . LYS A 1 90 ? 3.980 -3.411 13.262 1.00 90.44 90 LYS A CA 1
ATOM 708 C C . LYS A 1 90 ? 3.187 -4.090 12.158 1.00 90.44 90 LYS A C 1
ATOM 710 O O . LYS A 1 90 ? 3.271 -3.685 11.006 1.00 90.44 90 LYS A O 1
ATOM 715 N N . THR A 1 91 ? 2.440 -5.131 12.494 1.00 91.94 91 THR A N 1
ATOM 716 C CA . THR A 1 91 ? 1.771 -5.959 11.503 1.00 91.94 91 THR A CA 1
ATOM 717 C C . THR A 1 91 ? 0.382 -6.292 12.006 1.00 91.94 91 THR A C 1
ATOM 719 O O . THR A 1 91 ? 0.208 -6.755 13.138 1.00 91.94 91 THR A O 1
ATOM 722 N N . PHE A 1 92 ? -0.598 -6.034 11.150 1.00 93.00 92 PHE A N 1
ATOM 723 C CA . PHE A 1 92 ? -1.976 -6.439 11.348 1.00 93.00 92 PHE A CA 1
ATOM 724 C C . PHE A 1 92 ? -2.286 -7.543 10.344 1.00 93.00 92 PHE A C 1
ATOM 726 O O . PHE A 1 92 ? -2.055 -7.376 9.148 1.00 93.00 92 PHE A O 1
ATOM 733 N N . ALA A 1 93 ? -2.759 -8.684 10.836 1.00 92.12 93 ALA A N 1
ATOM 734 C CA . ALA A 1 93 ? -3.088 -9.840 10.018 1.00 92.12 93 ALA A CA 1
ATOM 735 C C . ALA A 1 93 ? -4.516 -10.277 10.321 1.00 92.12 93 ALA A C 1
ATOM 737 O O . ALA A 1 93 ? -4.875 -10.453 11.488 1.00 92.12 93 ALA A O 1
ATOM 738 N N . ALA A 1 94 ? -5.312 -10.448 9.273 1.00 90.00 94 ALA A N 1
ATOM 739 C CA . ALA A 1 94 ? -6.696 -10.868 9.376 1.00 90.00 94 ALA A CA 1
ATOM 740 C C . ALA A 1 94 ? -7.144 -11.564 8.086 1.00 90.00 94 ALA A C 1
ATOM 742 O O . ALA A 1 94 ? -6.654 -11.254 7.005 1.00 90.00 94 ALA A O 1
ATOM 743 N N . ASP A 1 95 ? -8.048 -12.537 8.214 1.00 86.44 95 ASP A N 1
ATOM 744 C CA . ASP A 1 95 ? -8.644 -13.281 7.092 1.00 86.44 95 ASP A CA 1
ATOM 745 C C . ASP A 1 95 ? -7.626 -13.906 6.113 1.00 86.44 95 ASP A C 1
ATOM 747 O O . ASP A 1 95 ? -7.892 -14.084 4.929 1.00 86.44 95 ASP A O 1
ATOM 751 N N . GLY A 1 96 ? -6.444 -14.278 6.621 1.00 84.62 96 GLY A N 1
ATOM 752 C CA . GLY A 1 96 ? -5.360 -14.876 5.830 1.00 84.62 96 GLY A CA 1
ATOM 753 C C . GLY A 1 96 ? -4.496 -13.869 5.065 1.00 84.62 96 GLY A C 1
ATOM 754 O O . GLY A 1 96 ? -3.531 -14.269 4.417 1.00 84.62 96 GLY A O 1
ATOM 755 N N . GLU A 1 97 ? -4.791 -12.578 5.177 1.00 87.62 97 GLU A N 1
ATOM 756 C CA . GLU A 1 97 ? -3.997 -11.488 4.625 1.00 87.62 97 GLU A CA 1
ATOM 757 C C . GLU A 1 97 ? -3.275 -10.728 5.753 1.00 87.62 97 GLU A C 1
ATOM 759 O O . GLU A 1 97 ? -3.625 -10.832 6.933 1.00 87.62 97 GLU A O 1
ATOM 764 N N . TYR A 1 98 ? -2.244 -9.952 5.412 1.00 89.69 98 TYR A N 1
ATOM 765 C CA . TYR A 1 98 ? -1.594 -9.056 6.367 1.00 89.69 98 TYR A CA 1
ATOM 766 C C . TYR A 1 98 ? -1.120 -7.748 5.732 1.00 89.69 98 TYR A C 1
ATOM 768 O O . TYR A 1 98 ? -0.793 -7.677 4.543 1.00 89.69 98 TYR A O 1
ATOM 776 N N . VAL A 1 99 ? -1.054 -6.715 6.568 1.00 90.31 99 VAL A N 1
ATOM 777 C CA . VAL A 1 99 ? -0.506 -5.398 6.249 1.00 90.31 99 VAL A CA 1
ATOM 778 C C . VAL A 1 99 ? 0.571 -5.019 7.254 1.00 90.31 99 VAL A C 1
ATOM 780 O O . VAL A 1 99 ? 0.474 -5.314 8.449 1.00 90.31 99 VAL A O 1
ATOM 783 N N . ASN A 1 100 ? 1.602 -4.342 6.763 1.00 91.31 100 ASN A N 1
ATOM 784 C CA . ASN A 1 100 ? 2.657 -3.779 7.591 1.00 91.31 100 ASN A CA 1
ATOM 785 C C . ASN A 1 100 ? 2.353 -2.309 7.858 1.00 91.31 100 ASN A C 1
ATOM 787 O O . ASN A 1 100 ? 2.216 -1.520 6.930 1.00 91.31 100 ASN A O 1
ATOM 791 N N . ILE A 1 101 ? 2.260 -1.942 9.126 1.00 91.50 101 ILE A N 1
ATOM 792 C CA . ILE A 1 101 ? 2.003 -0.581 9.572 1.00 91.50 101 ILE A CA 1
ATOM 793 C C . ILE A 1 101 ? 3.305 0.217 9.477 1.00 91.50 101 ILE A C 1
ATOM 795 O O . ILE A 1 101 ? 4.306 -0.126 10.111 1.00 91.50 101 ILE A O 1
ATOM 799 N N . VAL A 1 102 ? 3.284 1.285 8.683 1.00 89.88 102 VAL A N 1
ATOM 800 C CA . VAL A 1 102 ? 4.431 2.179 8.473 1.00 89.88 102 VAL A CA 1
ATOM 801 C C . VAL A 1 102 ? 4.388 3.324 9.477 1.00 89.88 102 VAL A C 1
ATOM 803 O O . VAL A 1 102 ? 5.364 3.582 10.181 1.00 89.88 102 VAL A O 1
ATOM 806 N N . SER A 1 103 ? 3.239 3.990 9.561 1.00 90.12 103 SER A N 1
ATOM 807 C CA . SER A 1 103 ? 2.985 5.115 10.458 1.00 90.12 103 SER A CA 1
ATOM 808 C C . SER A 1 103 ? 1.499 5.221 10.766 1.00 90.12 103 SER A C 1
ATOM 810 O O . SER A 1 103 ? 0.666 4.718 10.019 1.00 90.12 103 SER A O 1
ATOM 812 N N . HIS A 1 104 ? 1.168 5.876 11.872 1.00 91.31 104 HIS A N 1
ATOM 813 C CA . HIS A 1 104 ? -0.210 6.133 12.269 1.00 91.31 104 HIS A CA 1
ATOM 814 C C . HIS A 1 104 ? -0.303 7.431 13.062 1.00 91.31 104 HIS A C 1
ATOM 816 O O . HIS A 1 104 ? 0.688 7.898 13.632 1.00 91.31 104 HIS A O 1
ATOM 822 N N . THR A 1 105 ? -1.499 7.996 13.046 1.00 88.94 105 THR A N 1
ATOM 823 C CA . THR A 1 105 ? -1.970 9.045 13.939 1.00 88.94 105 THR A CA 1
ATOM 824 C C . THR A 1 105 ? -3.336 8.629 14.484 1.00 88.94 105 THR A C 1
ATOM 826 O O . THR A 1 105 ? -3.904 7.622 14.051 1.00 88.94 105 THR A O 1
ATOM 829 N N . HIS A 1 106 ? -3.913 9.451 15.362 1.00 87.38 106 HIS A N 1
ATOM 830 C CA . HIS A 1 106 ? -5.250 9.214 15.904 1.00 87.38 106 HIS A CA 1
ATOM 831 C C . HIS A 1 106 ? -6.302 8.919 14.820 1.00 87.38 106 HIS A C 1
ATOM 833 O O . HIS A 1 106 ? -7.129 8.026 15.004 1.00 87.38 106 HIS A O 1
ATOM 839 N N . ASP A 1 107 ? -6.211 9.609 13.676 1.00 90.38 107 ASP A N 1
ATOM 840 C CA . ASP A 1 107 ? -7.228 9.563 12.620 1.00 90.38 107 ASP A CA 1
ATOM 841 C C . ASP A 1 107 ? -6.756 8.901 11.323 1.00 90.38 107 ASP A C 1
ATOM 843 O O . ASP A 1 107 ? -7.582 8.529 10.488 1.00 90.38 107 ASP A O 1
ATOM 847 N N . THR A 1 108 ? -5.443 8.749 11.132 1.00 91.81 108 THR A N 1
ATOM 848 C CA . THR A 1 108 ? -4.872 8.226 9.885 1.00 91.81 108 THR A CA 1
ATOM 849 C C . THR A 1 108 ? -3.963 7.033 10.116 1.00 91.81 108 THR A C 1
ATOM 851 O O . THR A 1 108 ? -3.273 6.923 11.129 1.00 91.81 108 THR A O 1
ATOM 854 N N . LEU A 1 109 ? -3.935 6.138 9.137 1.00 92.56 109 LEU A N 1
ATOM 855 C CA . LEU A 1 109 ? -3.094 4.959 9.130 1.00 92.56 109 LEU A CA 1
ATOM 856 C C . LEU A 1 109 ? -2.397 4.832 7.780 1.00 92.56 109 LEU A C 1
ATOM 858 O O . LEU A 1 109 ? -3.045 4.785 6.739 1.00 92.56 109 LEU A O 1
ATOM 862 N N . THR A 1 110 ? -1.076 4.699 7.807 1.00 91.62 110 THR A N 1
ATOM 863 C CA . THR A 1 110 ? -0.259 4.390 6.634 1.00 91.62 110 THR A CA 1
ATOM 864 C C . THR A 1 110 ? 0.254 2.961 6.735 1.00 91.62 110 THR A C 1
ATOM 866 O O . THR A 1 110 ? 0.918 2.594 7.710 1.00 91.62 110 THR A O 1
ATOM 869 N N . TYR A 1 111 ? -0.008 2.154 5.713 1.00 90.56 111 TYR A N 1
ATOM 870 C CA . TYR A 1 111 ? 0.385 0.751 5.687 1.00 90.56 111 TYR A CA 1
ATOM 871 C C . TYR A 1 111 ? 0.852 0.294 4.308 1.00 90.56 111 TYR A C 1
ATOM 873 O O . TYR A 1 111 ? 0.551 0.902 3.286 1.00 90.56 111 TYR A O 1
ATOM 881 N N . GLU A 1 112 ? 1.573 -0.818 4.286 1.00 87.75 112 GLU A N 1
ATOM 882 C CA . GLU A 1 112 ? 1.997 -1.517 3.080 1.00 87.75 112 GLU A CA 1
ATOM 883 C C . GLU A 1 112 ? 1.314 -2.883 3.007 1.00 87.75 112 GLU A C 1
ATOM 885 O O . GLU A 1 112 ? 1.293 -3.646 3.978 1.00 87.75 112 GLU A O 1
ATOM 890 N N . THR A 1 113 ? 0.772 -3.217 1.838 1.00 80.12 113 THR A N 1
ATOM 891 C CA . THR A 1 113 ? 0.227 -4.551 1.557 1.00 80.12 113 THR A CA 1
ATOM 892 C C . THR A 1 113 ? 1.338 -5.503 1.124 1.00 80.12 113 THR A C 1
ATOM 894 O O . THR A 1 113 ? 2.151 -5.183 0.254 1.00 80.12 113 THR A O 1
ATOM 897 N N . ALA A 1 114 ? 1.344 -6.708 1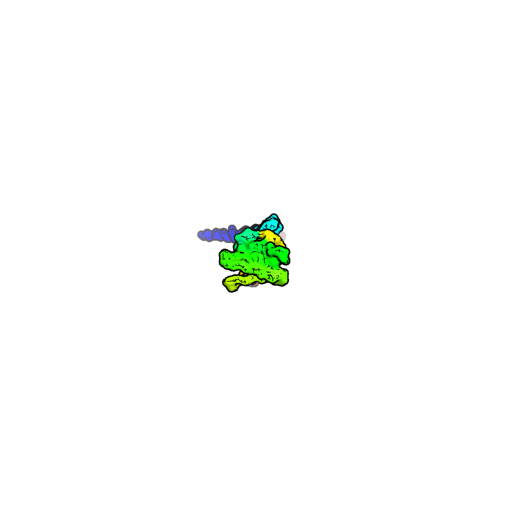.700 1.00 64.62 114 ALA A N 1
ATOM 898 C CA . ALA A 1 114 ? 2.353 -7.741 1.452 1.00 64.62 114 ALA A CA 1
ATOM 899 C C . ALA A 1 114 ? 2.589 -8.037 -0.040 1.00 64.62 114 ALA A C 1
ATOM 901 O O . ALA A 1 114 ? 3.728 -8.133 -0.493 1.00 64.62 114 ALA A O 1
ATOM 902 N N . LEU A 1 115 ? 1.505 -8.111 -0.818 1.00 57.19 115 LEU A N 1
ATOM 903 C CA . LEU A 1 115 ? 1.549 -8.432 -2.246 1.00 57.19 115 LEU A CA 1
ATOM 904 C C . LEU A 1 115 ? 2.302 -7.384 -3.071 1.00 57.19 115 LEU A C 1
ATOM 906 O O . LEU A 1 115 ? 2.961 -7.720 -4.051 1.00 57.19 115 LEU A O 1
ATOM 910 N N . ASN A 1 116 ? 2.240 -6.112 -2.690 1.00 52.69 116 ASN A N 1
ATOM 911 C CA . ASN A 1 116 ? 2.857 -5.063 -3.490 1.00 52.69 116 ASN A CA 1
ATOM 912 C C . ASN A 1 116 ? 4.374 -4.986 -3.245 1.00 52.69 116 ASN A C 1
ATOM 914 O O . ASN A 1 116 ? 5.131 -4.731 -4.184 1.00 52.69 116 ASN A O 1
ATOM 918 N N . SER A 1 117 ? 4.831 -5.289 -2.025 1.00 49.53 117 SER A N 1
ATOM 919 C CA . SER A 1 117 ? 6.246 -5.180 -1.642 1.00 49.53 117 SER A CA 1
ATOM 920 C C . SER A 1 117 ? 7.152 -6.168 -2.403 1.00 49.53 117 SER A C 1
ATOM 922 O O . SER A 1 117 ? 8.263 -5.821 -2.807 1.00 49.53 117 SER A O 1
ATOM 924 N N . GLU A 1 118 ? 6.661 -7.372 -2.722 1.00 48.28 118 GLU A N 1
ATOM 925 C CA . GLU A 1 118 ? 7.438 -8.364 -3.483 1.00 48.28 118 GLU A CA 1
ATOM 926 C C . GLU A 1 118 ? 7.429 -8.111 -5.002 1.00 48.28 118 GLU A C 1
ATOM 928 O O . GLU A 1 118 ? 8.451 -8.266 -5.678 1.00 48.28 118 GLU A O 1
ATOM 933 N N . LEU A 1 119 ? 6.299 -7.676 -5.569 1.00 48.56 119 LEU A N 1
ATOM 934 C CA . LEU A 1 119 ? 6.142 -7.549 -7.024 1.00 48.56 119 LEU A CA 1
ATOM 935 C C . LEU A 1 119 ? 6.861 -6.336 -7.635 1.00 48.56 119 LEU A C 1
ATOM 937 O O . LEU A 1 119 ? 7.266 -6.394 -8.804 1.00 48.56 119 LEU A O 1
ATOM 941 N N . ILE A 1 120 ? 7.047 -5.245 -6.885 1.00 52.81 120 ILE A N 1
ATOM 942 C CA . ILE A 1 120 ? 7.741 -4.052 -7.399 1.00 52.81 120 ILE A CA 1
ATOM 943 C C . ILE A 1 120 ? 9.245 -4.297 -7.541 1.00 52.81 120 ILE A C 1
ATOM 945 O O . ILE A 1 120 ? 9.847 -3.844 -8.522 1.00 52.81 120 ILE A O 1
ATOM 949 N N . SER A 1 121 ? 9.843 -5.073 -6.635 1.00 55.97 121 SER A N 1
ATOM 950 C CA . SER A 1 121 ? 11.278 -5.364 -6.674 1.00 55.97 121 SER A CA 1
ATOM 951 C C . SER A 1 121 ? 11.650 -6.124 -7.954 1.00 55.97 121 SER A C 1
ATOM 953 O O . SER A 1 121 ? 12.519 -5.698 -8.711 1.00 55.97 121 SER A O 1
ATOM 955 N N . PHE A 1 122 ? 10.896 -7.165 -8.319 1.00 53.22 122 PHE A N 1
ATOM 956 C CA . PHE A 1 122 ? 11.195 -7.932 -9.533 1.00 53.22 122 PHE A CA 1
ATOM 957 C C . PHE A 1 122 ? 10.943 -7.164 -10.833 1.00 53.22 122 PHE A C 1
ATOM 959 O O . PHE A 1 122 ? 11.754 -7.259 -11.755 1.00 53.22 122 PHE A O 1
ATOM 966 N N . LYS A 1 123 ? 9.854 -6.387 -10.937 1.00 59.78 123 LYS A N 1
ATOM 967 C CA . LYS A 1 123 ? 9.542 -5.640 -12.171 1.00 59.78 123 LYS A CA 1
ATOM 968 C C . LYS A 1 123 ? 10.544 -4.517 -12.436 1.00 59.78 123 LYS A C 1
ATOM 970 O O . LYS A 1 123 ? 10.968 -4.343 -13.578 1.00 59.78 123 LYS A O 1
ATOM 975 N N . SER A 1 124 ? 10.942 -3.784 -11.397 1.00 62.78 124 SER A N 1
ATOM 976 C CA . SER A 1 124 ? 11.931 -2.706 -11.512 1.00 62.78 124 SER A CA 1
ATOM 977 C C . SER A 1 124 ? 13.329 -3.251 -11.824 1.00 62.78 124 SER A C 1
ATOM 979 O O . SER A 1 124 ? 13.976 -2.769 -12.755 1.00 62.78 124 SER A O 1
ATOM 981 N N . ILE A 1 125 ? 13.753 -4.326 -11.151 1.00 68.50 125 ILE A N 1
ATOM 982 C CA . ILE A 1 125 ? 15.018 -5.016 -11.442 1.00 68.50 125 ILE A CA 1
ATOM 983 C C . ILE A 1 125 ? 15.020 -5.563 -12.877 1.00 68.50 125 ILE A C 1
ATOM 985 O O . ILE A 1 125 ? 15.979 -5.341 -13.617 1.00 68.50 125 ILE A O 1
ATOM 989 N N . ALA A 1 126 ? 13.938 -6.214 -13.315 1.00 73.81 126 ALA A N 1
ATOM 990 C CA . ALA A 1 126 ? 13.823 -6.727 -14.680 1.00 73.81 126 ALA A CA 1
ATOM 991 C C . ALA A 1 126 ? 13.888 -5.604 -15.728 1.00 73.81 126 ALA A C 1
ATOM 993 O O . ALA A 1 126 ? 14.588 -5.744 -16.731 1.00 73.81 126 ALA A O 1
ATOM 994 N N . ALA A 1 127 ? 13.220 -4.471 -15.488 1.00 74.81 127 ALA A N 1
ATOM 995 C CA . ALA A 1 127 ? 13.269 -3.316 -16.382 1.00 74.81 127 ALA A CA 1
ATOM 996 C C . ALA A 1 127 ? 14.688 -2.729 -16.495 1.00 74.81 127 ALA A C 1
ATOM 998 O O . ALA A 1 127 ? 15.143 -2.437 -17.603 1.00 74.81 127 ALA A O 1
ATOM 999 N N . ILE A 1 128 ? 15.416 -2.623 -15.378 1.00 78.94 128 ILE A N 1
ATOM 1000 C CA . ILE A 1 128 ? 16.810 -2.152 -15.357 1.00 78.94 128 ILE A CA 1
ATOM 1001 C C . ILE A 1 128 ? 17.724 -3.118 -16.119 1.00 78.94 128 ILE A C 1
ATOM 1003 O O . ILE A 1 128 ? 18.541 -2.678 -16.928 1.00 78.94 128 ILE A O 1
ATOM 1007 N N . ILE A 1 129 ? 17.561 -4.430 -15.921 1.00 82.38 129 ILE A N 1
ATOM 1008 C CA . ILE A 1 129 ? 18.340 -5.456 -16.630 1.00 82.38 129 ILE A CA 1
ATOM 1009 C C . ILE A 1 129 ? 18.082 -5.388 -18.140 1.00 82.38 129 ILE A C 1
ATOM 1011 O O . ILE A 1 129 ? 19.030 -5.433 -18.924 1.00 82.38 129 ILE A O 1
ATOM 1015 N N . ILE A 1 130 ? 16.824 -5.231 -18.563 1.00 86.12 130 ILE A N 1
ATOM 1016 C CA . ILE A 1 130 ? 16.463 -5.103 -19.983 1.00 86.12 130 ILE A CA 1
ATOM 1017 C C . ILE A 1 130 ? 17.070 -3.830 -20.588 1.00 86.12 130 ILE A C 1
ATOM 1019 O O . ILE A 1 130 ? 17.621 -3.882 -21.689 1.00 86.12 130 ILE A O 1
ATOM 1023 N N . LEU A 1 131 ? 17.030 -2.703 -19.869 1.00 84.38 131 LEU A N 1
ATOM 1024 C CA . LEU A 1 131 ? 17.629 -1.441 -20.312 1.00 84.38 131 LEU A CA 1
ATOM 1025 C C . LEU A 1 131 ? 19.153 -1.571 -20.490 1.00 84.38 131 LEU A C 1
ATOM 1027 O O . LEU A 1 131 ? 19.697 -1.158 -21.516 1.00 84.38 131 LEU A O 1
ATOM 1031 N N . LEU A 1 132 ? 19.837 -2.190 -19.523 1.00 81.62 132 LEU A N 1
ATOM 1032 C CA . LEU A 1 132 ? 21.277 -2.462 -19.579 1.00 81.62 132 LEU A CA 1
ATOM 1033 C C . LEU A 1 132 ? 21.631 -3.409 -20.730 1.00 81.62 132 LEU A C 1
ATOM 1035 O O . LEU A 1 132 ? 22.573 -3.145 -21.478 1.00 81.62 132 LEU A O 1
ATOM 1039 N N . ALA A 1 133 ? 20.851 -4.474 -20.925 1.00 84.00 133 ALA A N 1
ATOM 1040 C CA . ALA A 1 133 ? 21.044 -5.407 -22.029 1.00 84.00 133 ALA A CA 1
ATOM 1041 C C . ALA A 1 133 ? 20.890 -4.712 -23.393 1.00 84.00 133 ALA A C 1
ATOM 1043 O O . ALA A 1 133 ? 21.697 -4.940 -24.298 1.00 84.00 133 ALA A O 1
ATOM 1044 N N . LEU A 1 134 ? 19.911 -3.815 -23.542 1.00 82.38 134 LEU A N 1
ATOM 1045 C CA . LEU A 1 134 ? 19.735 -3.005 -24.750 1.00 82.38 134 LEU A CA 1
ATOM 1046 C C . LEU A 1 134 ? 20.921 -2.060 -24.983 1.00 82.38 134 LEU A C 1
ATOM 1048 O O . LEU A 1 134 ? 21.462 -2.032 -26.088 1.00 82.38 134 LEU A O 1
ATOM 1052 N N . LEU A 1 135 ? 21.378 -1.349 -23.948 1.00 81.81 135 LEU A N 1
ATOM 1053 C CA . LEU A 1 135 ? 22.524 -0.435 -24.036 1.00 81.81 135 LEU A CA 1
ATOM 1054 C C . LEU A 1 135 ? 23.827 -1.143 -24.428 1.00 81.81 135 LEU A C 1
ATOM 1056 O O . LEU A 1 135 ? 24.597 -0.599 -25.217 1.00 81.81 135 LEU A O 1
ATOM 1060 N N . ILE A 1 136 ? 24.065 -2.357 -23.924 1.00 81.00 136 ILE A N 1
ATOM 1061 C CA . ILE A 1 136 ? 25.274 -3.137 -24.233 1.00 81.00 136 ILE A CA 1
ATOM 1062 C C . ILE A 1 136 ? 25.196 -3.752 -25.640 1.00 81.00 136 ILE A C 1
ATOM 1064 O O . ILE A 1 136 ? 26.195 -3.795 -26.363 1.00 81.00 136 ILE A O 1
ATOM 1068 N N . THR A 1 137 ? 24.019 -4.220 -26.065 1.00 79.56 137 THR A N 1
ATOM 1069 C CA . THR A 1 137 ? 23.859 -4.913 -27.358 1.00 79.56 137 THR A CA 1
ATOM 1070 C C . THR A 1 137 ? 23.736 -3.963 -28.553 1.00 79.56 137 THR A C 1
ATOM 1072 O O . THR A 1 137 ? 24.184 -4.313 -29.650 1.00 79.56 137 THR A O 1
ATOM 1075 N N . LEU A 1 138 ? 23.214 -2.747 -28.356 1.00 75.50 138 LEU A N 1
ATOM 1076 C CA . LEU A 1 138 ? 23.103 -1.701 -29.382 1.00 75.50 138 LEU A CA 1
ATOM 1077 C C . LEU A 1 138 ? 24.429 -1.406 -30.117 1.00 75.50 138 LEU A C 1
ATOM 1079 O O . LEU A 1 138 ? 24.456 -1.527 -31.347 1.00 75.50 138 LEU A O 1
ATOM 1083 N N . PRO A 1 139 ? 25.551 -1.080 -29.443 1.00 72.69 139 PRO A N 1
ATOM 1084 C CA . PRO A 1 139 ? 26.808 -0.777 -30.125 1.00 72.69 139 PRO A CA 1
ATOM 1085 C C . PRO A 1 139 ? 27.402 -2.002 -30.829 1.00 72.69 139 PRO A C 1
ATOM 1087 O O . PRO A 1 139 ? 27.993 -1.862 -31.900 1.00 72.69 139 PRO A O 1
ATOM 1090 N N . PHE A 1 140 ? 27.210 -3.211 -30.290 1.00 70.19 140 PHE A N 1
ATOM 1091 C CA . PHE A 1 140 ? 27.719 -4.437 -30.910 1.00 70.19 140 PHE A CA 1
ATOM 1092 C C . PHE A 1 140 ? 26.972 -4.772 -32.207 1.00 70.19 140 PHE A C 1
ATOM 1094 O O . PHE A 1 140 ? 27.591 -5.129 -33.213 1.00 70.19 140 PHE A O 1
ATOM 1101 N N . MET A 1 141 ? 25.649 -4.586 -32.222 1.00 67.94 141 MET A N 1
ATOM 1102 C CA . MET A 1 141 ? 24.834 -4.713 -33.431 1.00 67.94 141 MET A CA 1
ATOM 1103 C C . MET A 1 141 ? 25.239 -3.672 -34.481 1.00 67.94 141 MET A C 1
ATOM 1105 O O . MET A 1 141 ? 25.471 -4.030 -35.637 1.00 67.94 141 MET A O 1
ATOM 1109 N N . ILE A 1 142 ? 25.424 -2.410 -34.080 1.00 64.25 142 ILE A N 1
ATOM 1110 C CA . ILE A 1 142 ? 25.852 -1.326 -34.979 1.00 64.25 142 ILE A CA 1
ATOM 1111 C C . ILE A 1 142 ? 27.241 -1.617 -35.577 1.00 64.25 142 ILE A C 1
ATOM 1113 O O . ILE A 1 142 ? 27.435 -1.505 -36.791 1.00 64.25 142 ILE A O 1
ATOM 1117 N N . ASN A 1 143 ? 28.198 -2.067 -34.761 1.00 67.19 143 ASN A N 1
ATOM 1118 C CA . ASN A 1 143 ? 29.558 -2.361 -35.216 1.00 67.19 143 ASN A CA 1
ATOM 1119 C C . ASN A 1 143 ? 29.607 -3.591 -36.145 1.00 67.19 143 ASN A C 1
ATOM 1121 O O . ASN A 1 143 ? 30.315 -3.607 -37.156 1.00 67.19 143 ASN A O 1
ATOM 1125 N N . ARG A 1 144 ? 28.781 -4.612 -35.873 1.00 61.50 144 ARG A N 1
ATOM 1126 C CA . ARG A 1 144 ? 28.657 -5.807 -36.724 1.00 61.50 144 ARG A CA 1
ATOM 1127 C C . ARG A 1 144 ? 28.077 -5.486 -38.104 1.00 61.50 144 ARG A C 1
ATOM 1129 O O . ARG A 1 144 ? 28.504 -6.089 -39.091 1.00 61.50 144 ARG A O 1
ATOM 1136 N N . PHE A 1 145 ? 27.142 -4.540 -38.194 1.00 59.47 145 PHE A N 1
ATOM 1137 C CA . PHE A 1 145 ? 26.619 -4.071 -39.479 1.00 59.47 145 PHE A CA 1
ATOM 1138 C C . PHE A 1 145 ? 27.662 -3.279 -40.273 1.00 59.47 145 PHE A C 1
ATOM 1140 O O . PHE A 1 145 ? 27.785 -3.480 -41.483 1.00 59.47 145 PHE A O 1
ATOM 1147 N N . ASN A 1 146 ? 28.469 -2.451 -39.604 1.00 59.44 146 ASN A N 1
ATOM 1148 C CA . ASN A 1 146 ? 29.488 -1.648 -40.276 1.00 59.44 146 ASN A CA 1
ATOM 1149 C C . ASN A 1 146 ? 30.620 -2.522 -40.854 1.00 59.44 146 ASN A C 1
ATOM 1151 O O . ASN A 1 146 ? 30.992 -2.378 -42.022 1.00 59.44 146 ASN A O 1
ATOM 1155 N N . ASN A 1 147 ? 31.081 -3.525 -40.100 1.00 55.31 147 ASN A N 1
ATOM 1156 C CA . ASN A 1 147 ? 32.176 -4.407 -40.524 1.00 55.31 147 ASN A CA 1
ATOM 1157 C C . ASN A 1 147 ? 31.814 -5.339 -41.694 1.00 55.31 147 ASN A C 1
ATOM 1159 O O . ASN A 1 147 ? 32.685 -5.704 -42.485 1.00 55.31 147 ASN A O 1
ATOM 1163 N N . ARG A 1 148 ? 30.530 -5.674 -41.883 1.00 53.53 148 ARG A N 1
ATOM 1164 C CA . ARG A 1 148 ? 30.082 -6.447 -43.057 1.00 53.53 148 ARG A CA 1
ATOM 1165 C C . ARG A 1 148 ? 30.116 -5.644 -44.360 1.00 53.53 148 ARG A C 1
ATOM 1167 O O . ARG A 1 148 ? 30.180 -6.240 -45.433 1.00 53.53 148 ARG A O 1
ATOM 1174 N N . SER A 1 149 ? 30.113 -4.312 -44.286 1.00 54.25 149 SER A N 1
ATOM 1175 C CA . SER A 1 149 ? 30.180 -3.449 -45.471 1.00 54.25 149 SER A CA 1
ATOM 1176 C C . SER A 1 149 ? 31.611 -3.243 -45.994 1.00 54.25 149 SER A C 1
ATOM 1178 O O . SER A 1 149 ? 31.807 -3.110 -47.202 1.00 54.25 149 SER A O 1
ATOM 1180 N N . GLY A 1 150 ? 32.623 -3.306 -45.118 1.00 52.72 150 GLY A N 1
ATOM 1181 C CA . GLY A 1 150 ? 34.033 -3.105 -45.482 1.00 52.72 150 GLY A CA 1
ATOM 1182 C C . GLY A 1 150 ? 34.680 -4.294 -46.202 1.00 52.72 150 GLY A C 1
ATOM 1183 O O . GLY A 1 150 ? 35.580 -4.115 -47.022 1.00 52.72 150 GLY A O 1
ATOM 1184 N N . GLN A 1 151 ? 34.193 -5.518 -45.976 1.00 50.50 151 GLN A N 1
ATOM 1185 C CA . GLN A 1 151 ? 34.839 -6.723 -46.509 1.00 50.50 151 GLN A CA 1
ATOM 1186 C C . GLN A 1 151 ? 34.604 -6.970 -48.014 1.00 50.50 151 GLN A C 1
ATOM 1188 O O . GLN A 1 151 ? 35.236 -7.850 -48.593 1.00 50.50 151 GLN A O 1
ATOM 1193 N N . ARG A 1 152 ? 33.747 -6.182 -48.686 1.00 51.09 152 ARG A N 1
ATOM 1194 C CA . ARG A 1 152 ? 33.519 -6.291 -50.144 1.00 51.09 152 ARG A CA 1
ATOM 1195 C C . ARG A 1 152 ? 34.405 -5.383 -51.008 1.00 51.09 152 ARG A C 1
ATOM 1197 O O . ARG A 1 152 ? 34.336 -5.496 -52.227 1.00 51.09 152 ARG A O 1
ATOM 1204 N N . GLN A 1 153 ? 35.259 -4.530 -50.428 1.00 53.28 153 GLN A N 1
ATOM 1205 C CA . GLN A 1 153 ? 36.169 -3.671 -51.213 1.00 53.28 153 GLN A CA 1
ATOM 1206 C C . GLN A 1 153 ? 37.605 -4.213 -51.351 1.00 53.28 153 GLN A C 1
ATOM 1208 O O . GLN A 1 153 ? 38.352 -3.739 -52.200 1.00 53.28 153 GLN A O 1
ATOM 1213 N N . GLY A 1 154 ? 37.990 -5.260 -50.611 1.00 49.06 154 GLY A N 1
ATOM 1214 C CA . GLY A 1 154 ? 39.338 -5.857 -50.679 1.00 49.06 154 GLY A CA 1
ATOM 1215 C C . GLY A 1 154 ? 39.571 -6.861 -51.821 1.00 49.06 154 GLY A C 1
ATOM 1216 O O . GLY A 1 154 ? 40.540 -7.615 -51.782 1.00 49.06 154 GLY A O 1
ATOM 1217 N N . GLY A 1 155 ? 38.672 -6.928 -52.807 1.00 49.94 155 GLY A N 1
ATOM 1218 C CA . GLY A 1 155 ? 38.589 -8.024 -53.775 1.00 49.94 155 GLY A CA 1
ATOM 1219 C C . GLY A 1 155 ? 38.707 -7.629 -55.246 1.00 49.94 155 GLY A C 1
ATOM 1220 O O . GLY A 1 155 ? 38.095 -8.291 -56.073 1.00 49.94 155 GLY A O 1
ATOM 1221 N N . ILE A 1 156 ? 39.461 -6.585 -55.609 1.00 56.94 156 ILE A N 1
ATOM 1222 C CA . ILE A 1 156 ? 39.871 -6.368 -57.010 1.00 56.94 156 ILE A CA 1
ATOM 1223 C C . ILE A 1 156 ? 41.399 -6.433 -57.091 1.00 56.94 156 ILE A C 1
ATOM 1225 O O . ILE A 1 156 ? 42.114 -5.436 -57.106 1.00 56.94 156 ILE A O 1
ATOM 1229 N N . LYS A 1 157 ? 41.899 -7.672 -57.129 1.00 52.22 157 LYS A N 1
ATOM 1230 C CA . LYS A 1 157 ? 43.199 -8.004 -57.720 1.00 52.22 157 LYS A CA 1
ATOM 1231 C C . LYS A 1 157 ? 43.106 -7.850 -59.249 1.00 52.22 157 LYS A C 1
ATOM 1233 O O . LYS A 1 157 ? 42.140 -8.326 -59.835 1.00 52.22 157 LYS A O 1
ATOM 1238 N N . ARG A 1 158 ? 44.204 -7.373 -59.863 1.00 51.41 158 ARG A N 1
ATOM 1239 C CA . ARG A 1 158 ? 44.559 -7.394 -61.312 1.00 51.41 158 ARG A CA 1
ATOM 1240 C C . ARG A 1 158 ? 43.754 -6.420 -62.199 1.00 51.41 158 ARG A C 1
ATOM 1242 O O . ARG A 1 158 ? 42.539 -6.405 -62.163 1.00 51.41 158 ARG A O 1
ATOM 1249 N N . LYS A 1 159 ? 44.378 -5.626 -63.076 1.00 49.25 159 LYS A N 1
ATOM 1250 C CA . LYS A 1 159 ? 45.399 -6.013 -64.068 1.00 49.25 159 LYS A CA 1
ATOM 1251 C C . LYS A 1 159 ? 46.470 -4.936 -64.300 1.00 49.25 159 LYS A C 1
ATOM 1253 O O . LYS A 1 159 ? 46.168 -3.759 -64.446 1.00 49.25 159 LYS A O 1
ATOM 1258 N N . LYS A 1 160 ? 47.709 -5.423 -64.434 1.00 52.66 160 LYS A N 1
ATOM 1259 C CA . LYS A 1 160 ? 48.852 -4.786 -65.104 1.00 52.66 160 LYS A CA 1
ATOM 1260 C C . LYS A 1 160 ? 48.442 -4.206 -66.467 1.00 52.66 160 LYS A C 1
ATOM 1262 O O . LYS A 1 160 ? 47.820 -4.919 -67.250 1.00 52.66 160 LYS A O 1
ATOM 1267 N N . SER A 1 161 ? 48.921 -3.007 -66.789 1.00 49.50 161 SER A N 1
ATOM 1268 C CA . SER A 1 161 ? 49.269 -2.658 -68.170 1.00 49.50 161 SER A CA 1
ATOM 1269 C C . SER A 1 161 ? 50.707 -2.143 -68.179 1.00 49.50 161 SER A C 1
ATOM 1271 O O . SER A 1 161 ? 50.992 -1.012 -67.808 1.00 49.50 161 SER A O 1
ATOM 1273 N N . SER A 1 162 ? 51.639 -3.041 -68.502 1.00 54.12 162 SER A N 1
ATOM 1274 C CA . SER A 1 162 ? 52.917 -2.646 -69.077 1.00 54.12 162 SER A CA 1
ATOM 1275 C C . SER A 1 162 ? 52.664 -2.500 -70.572 1.00 54.12 162 SER A C 1
ATOM 1277 O O . SER A 1 162 ? 52.533 -3.511 -71.265 1.00 54.12 162 SER A O 1
ATOM 1279 N N . THR A 1 163 ? 52.546 -1.270 -71.057 1.00 56.97 163 THR A N 1
ATOM 1280 C CA . THR A 1 163 ? 52.550 -1.015 -72.498 1.00 56.97 163 THR A CA 1
ATOM 1281 C C . THR A 1 163 ? 53.917 -0.464 -72.859 1.00 56.97 163 THR A C 1
ATOM 1283 O O . THR A 1 163 ? 54.363 0.570 -72.372 1.00 56.97 163 THR A O 1
ATOM 1286 N N . SER A 1 164 ? 54.591 -1.288 -73.639 1.00 53.50 164 SER A N 1
ATOM 1287 C CA . SER A 1 164 ? 55.933 -1.207 -74.177 1.00 53.50 164 SER A CA 1
ATOM 1288 C C . SER A 1 164 ? 56.138 -0.071 -75.182 1.00 53.50 164 SER A C 1
ATOM 1290 O O . SER A 1 164 ? 55.203 0.327 -75.867 1.00 53.50 164 SER A O 1
ATOM 1292 N N . HIS A 1 165 ? 57.410 0.315 -75.322 1.00 51.38 165 HIS A N 1
ATOM 1293 C CA . HIS A 1 165 ? 58.094 0.737 -76.551 1.00 51.38 165 HIS A CA 1
ATOM 1294 C C . HIS A 1 165 ? 57.390 1.707 -77.510 1.00 51.38 165 HIS A C 1
ATOM 1296 O O . HIS A 1 165 ? 56.573 1.299 -78.327 1.00 51.38 165 HIS A O 1
ATOM 1302 N N . PHE A 1 166 ? 57.925 2.928 -77.595 1.00 53.50 166 PHE A N 1
ATOM 1303 C CA . PHE A 1 166 ? 58.103 3.591 -78.888 1.00 53.50 166 PHE A CA 1
ATOM 1304 C C . PHE A 1 166 ? 59.512 4.189 -78.990 1.00 53.50 166 PHE A C 1
ATOM 1306 O O . PHE A 1 166 ? 59.838 5.194 -78.366 1.00 53.50 166 PHE A O 1
ATOM 1313 N N . HIS A 1 167 ? 60.357 3.520 -79.780 1.00 49.09 167 HIS A N 1
ATOM 1314 C CA . HIS A 1 167 ? 61.593 4.067 -80.333 1.00 49.09 167 HIS A CA 1
ATOM 1315 C C . HIS A 1 167 ? 61.223 5.086 -81.417 1.00 49.09 167 HIS A C 1
ATOM 1317 O O . HIS A 1 167 ? 60.651 4.713 -82.438 1.00 49.09 167 HIS A O 1
ATOM 1323 N N . ALA A 1 168 ? 61.586 6.354 -81.235 1.00 61.41 168 ALA A N 1
ATOM 1324 C CA . ALA A 1 168 ? 61.610 7.322 -82.325 1.00 61.41 168 ALA A CA 1
ATOM 1325 C C . ALA A 1 168 ? 63.036 7.393 -82.892 1.00 61.41 168 ALA A C 1
ATOM 1327 O O . ALA A 1 168 ? 63.874 8.165 -82.436 1.00 61.41 168 ALA A O 1
ATOM 1328 N N . VAL A 1 169 ? 63.313 6.547 -83.886 1.00 56.97 169 VAL A N 1
ATOM 1329 C CA . VAL A 1 169 ? 64.462 6.683 -84.790 1.00 56.97 169 VAL A CA 1
ATOM 1330 C C . VAL A 1 169 ? 64.053 7.680 -85.874 1.00 56.97 169 VAL A C 1
ATOM 1332 O O . VAL A 1 169 ? 63.163 7.381 -86.668 1.00 56.97 169 VAL A O 1
ATOM 1335 N N . ARG A 1 170 ? 64.677 8.865 -85.933 1.00 61.78 170 ARG A N 1
ATOM 1336 C CA . ARG A 1 170 ? 64.542 9.768 -87.089 1.00 61.78 170 ARG A CA 1
ATOM 1337 C C . ARG A 1 170 ? 65.882 9.917 -87.794 1.00 61.78 170 ARG A C 1
ATOM 1339 O O . ARG A 1 170 ? 66.857 10.410 -87.241 1.00 61.78 170 ARG A O 1
ATOM 1346 N N . HIS A 1 171 ? 65.881 9.432 -89.028 1.00 54.81 171 HIS A N 1
ATOM 1347 C CA . HIS A 1 171 ? 66.986 9.396 -89.969 1.00 54.81 171 HIS A CA 1
ATOM 1348 C C . HIS A 1 171 ? 67.464 10.792 -90.399 1.00 54.81 171 HIS A C 1
ATOM 1350 O O . HIS A 1 171 ? 66.662 11.681 -90.686 1.00 54.81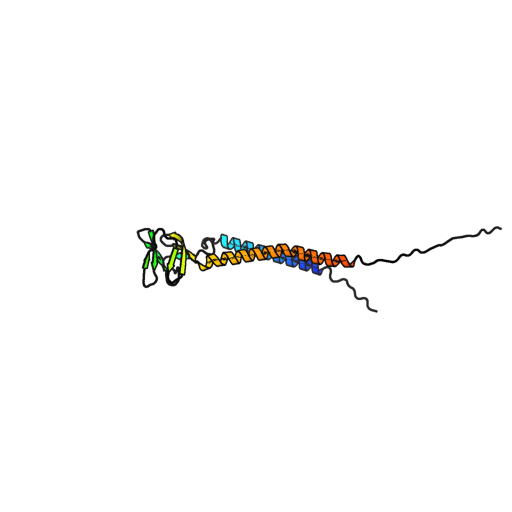 171 HIS A O 1
ATOM 1356 N N . LYS A 1 172 ? 68.791 10.903 -90.552 1.00 54.88 172 LYS A N 1
ATOM 1357 C CA . LYS A 1 172 ? 69.507 11.860 -91.409 1.00 54.88 172 LYS A CA 1
ATOM 1358 C C . LYS A 1 172 ? 68.922 11.885 -92.829 1.00 54.88 172 LYS A C 1
ATOM 1360 O O . LYS A 1 172 ? 68.745 10.826 -93.434 1.00 54.88 172 LYS A O 1
ATOM 1365 N N . ARG A 1 173 ? 68.805 13.078 -93.418 1.00 54.28 173 ARG A N 1
ATOM 1366 C CA . ARG A 1 173 ? 68.972 13.278 -94.865 1.00 54.28 173 ARG A CA 1
ATOM 1367 C C . ARG A 1 173 ? 69.920 14.447 -95.108 1.00 54.28 173 ARG A C 1
ATOM 1369 O O . ARG A 1 173 ? 69.653 15.566 -94.693 1.00 54.28 173 ARG A O 1
ATOM 1376 N N . SER A 1 174 ? 71.026 14.121 -95.761 1.00 59.62 174 SER A N 1
ATOM 1377 C CA . SER A 1 174 ? 71.925 15.022 -96.468 1.00 59.62 174 SER A CA 1
ATOM 1378 C C . SER A 1 174 ? 71.295 15.465 -97.787 1.00 59.62 174 SER A C 1
ATOM 1380 O O . SER A 1 174 ? 70.779 14.614 -98.520 1.00 59.62 174 SER A O 1
ATOM 1382 N N . ARG A 1 175 ? 71.428 16.744 -98.121 1.00 57.31 175 ARG A N 1
ATOM 1383 C CA . ARG A 1 175 ? 71.926 17.227 -99.412 1.00 57.31 175 ARG A CA 1
ATOM 1384 C C . ARG A 1 175 ? 72.316 18.686 -99.259 1.00 57.31 175 ARG A C 1
ATOM 1386 O O . ARG A 1 175 ? 71.552 19.400 -98.578 1.00 57.31 175 ARG A O 1
#

pLDDT: mean 72.84, std 17.33, range [42.78, 96.81]